Protein AF-A0AAV4TE01-F1 (afdb_monomer_lite)

Structure (mmCIF, N/CA/C/O backbone):
data_AF-A0AAV4TE01-F1
#
_entry.id   AF-A0AAV4TE01-F1
#
loop_
_atom_site.group_PDB
_atom_site.id
_atom_site.type_symbol
_atom_site.label_atom_id
_atom_site.label_alt_id
_atom_site.label_comp_id
_atom_site.label_asym_id
_atom_site.label_entity_id
_atom_site.label_seq_id
_atom_site.pdbx_PDB_ins_code
_atom_site.Cartn_x
_atom_site.Cartn_y
_atom_site.Cartn_z
_atom_site.occupancy
_atom_site.B_iso_or_equiv
_atom_site.auth_seq_id
_atom_site.auth_comp_id
_atom_site.auth_asym_id
_atom_site.auth_atom_id
_atom_site.pdbx_PDB_model_num
ATOM 1 N N . PHE A 1 1 ? 53.622 -9.277 -22.293 1.00 31.64 1 PHE A N 1
ATOM 2 C CA . PHE A 1 1 ? 53.081 -8.518 -23.433 1.00 31.64 1 PHE A CA 1
ATOM 3 C C . PHE A 1 1 ? 51.762 -9.163 -23.867 1.00 31.64 1 PHE A C 1
ATOM 5 O O . PHE A 1 1 ? 51.789 -10.304 -24.300 1.00 31.64 1 PHE A O 1
ATOM 12 N N . THR A 1 2 ? 50.654 -8.456 -23.579 1.00 30.91 2 THR A N 1
ATOM 13 C CA . THR A 1 2 ? 49.238 -8.576 -24.040 1.00 30.91 2 THR A CA 1
ATOM 14 C C . THR A 1 2 ? 48.597 -9.974 -24.109 1.00 30.91 2 THR A C 1
ATOM 16 O O . THR A 1 2 ? 48.911 -10.759 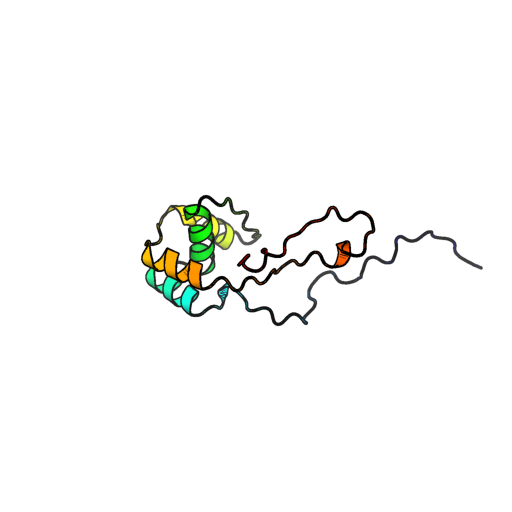-24.992 1.00 30.91 2 THR A O 1
ATOM 19 N N . SER A 1 3 ? 47.763 -10.392 -23.147 1.00 36.81 3 SER A N 1
ATOM 20 C CA . SER A 1 3 ? 46.343 -10.022 -22.919 1.00 36.81 3 SER A CA 1
ATOM 21 C C . SER A 1 3 ? 45.412 -10.303 -24.107 1.00 36.81 3 SER A C 1
ATOM 23 O O . SER A 1 3 ? 45.425 -9.579 -25.097 1.00 36.81 3 SER A O 1
ATOM 25 N N . GLY A 1 4 ? 44.538 -11.296 -23.948 1.00 35.44 4 GLY A N 1
ATOM 26 C CA . GLY A 1 4 ? 43.442 -11.598 -24.866 1.00 35.44 4 GLY A CA 1
ATOM 27 C C . GLY A 1 4 ? 42.292 -12.299 -24.144 1.00 35.44 4 GLY A C 1
ATOM 28 O O . GLY A 1 4 ? 41.831 -13.339 -24.594 1.00 35.44 4 GLY A O 1
ATOM 29 N N . ASN A 1 5 ? 41.866 -11.770 -22.991 1.00 38.50 5 ASN A N 1
ATOM 30 C CA . ASN A 1 5 ? 40.599 -12.170 -22.381 1.00 38.50 5 ASN A CA 1
ATOM 31 C C . ASN A 1 5 ? 39.474 -11.526 -23.195 1.00 38.50 5 ASN A C 1
ATOM 33 O O . ASN A 1 5 ? 39.319 -10.305 -23.174 1.00 38.50 5 ASN A O 1
ATOM 37 N N . ALA A 1 6 ? 38.697 -12.344 -23.904 1.00 45.34 6 ALA A N 1
ATOM 38 C CA . ALA A 1 6 ? 37.415 -11.946 -24.470 1.00 45.34 6 ALA A CA 1
ATOM 39 C C . ALA A 1 6 ? 36.446 -11.676 -23.308 1.00 45.34 6 ALA A C 1
ATOM 41 O O . ALA A 1 6 ? 35.725 -12.557 -22.845 1.00 45.34 6 ALA A O 1
ATOM 42 N N . GLY A 1 7 ? 36.526 -10.463 -22.763 1.00 32.06 7 GLY A N 1
ATOM 43 C CA . GLY A 1 7 ? 35.652 -9.996 -21.703 1.00 32.06 7 GLY A CA 1
ATOM 44 C C . GLY A 1 7 ? 34.227 -9.871 -22.222 1.00 32.06 7 GLY A C 1
ATOM 45 O O . GLY A 1 7 ? 33.987 -9.280 -23.276 1.00 32.06 7 GLY A O 1
ATOM 46 N N . PHE A 1 8 ? 33.276 -10.386 -21.443 1.00 34.91 8 PHE A N 1
ATOM 47 C CA . PHE A 1 8 ? 31.928 -9.830 -21.428 1.00 34.91 8 PHE A CA 1
ATOM 48 C C . PHE A 1 8 ? 32.036 -8.297 -21.439 1.00 34.91 8 PHE A C 1
ATOM 50 O O . PHE A 1 8 ? 32.900 -7.769 -20.727 1.00 34.91 8 PHE A O 1
ATOM 57 N N . PRO A 1 9 ? 31.207 -7.575 -22.223 1.00 37.50 9 PRO A N 1
ATOM 58 C CA . PRO A 1 9 ? 31.157 -6.126 -22.118 1.00 37.50 9 PRO A CA 1
ATOM 59 C C . PRO A 1 9 ? 30.936 -5.816 -20.647 1.00 37.50 9 PRO A C 1
ATOM 61 O O . PRO A 1 9 ? 30.023 -6.381 -20.041 1.00 37.50 9 PRO A O 1
ATOM 64 N N . GLN A 1 10 ? 31.868 -5.036 -20.097 1.00 38.72 10 GLN A N 1
ATOM 65 C CA . GLN A 1 10 ? 31.971 -4.671 -18.696 1.00 38.72 10 GLN A CA 1
ATOM 66 C C . GLN A 1 10 ? 30.570 -4.615 -18.099 1.00 38.72 10 GLN A C 1
ATOM 68 O O . GLN A 1 10 ? 29.747 -3.788 -18.504 1.00 38.72 10 GLN A O 1
ATOM 73 N N . VAL A 1 11 ? 30.283 -5.579 -17.217 1.00 40.78 11 VAL A N 1
ATOM 74 C CA . VAL A 1 11 ? 29.099 -5.547 -16.365 1.00 40.78 11 VAL A CA 1
ATOM 75 C C . VAL A 1 11 ? 29.031 -4.117 -15.868 1.00 40.78 11 VAL A C 1
ATOM 77 O O . VAL A 1 11 ? 30.028 -3.633 -15.337 1.00 40.78 11 VAL A O 1
ATOM 80 N N . CYS A 1 12 ? 27.934 -3.410 -16.145 1.00 34.47 12 CYS A N 1
ATOM 81 C CA . CYS A 1 12 ? 27.759 -2.061 -15.642 1.00 34.47 12 CYS A CA 1
ATOM 82 C C . CYS A 1 12 ? 27.907 -2.152 -14.120 1.00 34.47 12 CYS A C 1
ATOM 84 O O . CYS A 1 12 ? 27.007 -2.643 -13.436 1.00 34.47 12 CYS A O 1
ATOM 86 N N . GLU A 1 13 ? 29.083 -1.784 -13.613 1.00 35.44 13 GLU A N 1
ATOM 87 C CA . GLU A 1 13 ? 29.381 -1.714 -12.194 1.00 35.44 13 GLU A CA 1
ATOM 88 C C . GLU A 1 13 ? 28.459 -0.637 -11.632 1.00 35.44 13 GLU A C 1
ATOM 90 O O . GLU A 1 13 ? 28.649 0.561 -11.821 1.00 35.44 13 GLU A O 1
ATOM 95 N N . GLY A 1 14 ? 27.353 -1.105 -11.067 1.00 32.62 14 GLY A N 1
ATOM 96 C CA . GLY A 1 14 ? 26.236 -0.270 -10.657 1.00 32.62 14 GLY A CA 1
ATOM 97 C C . GLY A 1 14 ? 25.113 -1.097 -10.047 1.00 32.62 14 GLY A C 1
ATOM 98 O O . GLY A 1 14 ? 23.935 -0.828 -10.274 1.00 32.62 14 GLY A O 1
ATOM 99 N N . GLY A 1 15 ? 25.469 -2.133 -9.284 1.00 34.38 15 GLY A N 1
ATOM 100 C CA . GLY A 1 15 ? 24.595 -2.610 -8.225 1.00 34.38 15 GLY A CA 1
ATOM 101 C C . GLY A 1 15 ? 24.426 -1.499 -7.186 1.00 34.38 15 GLY A C 1
ATOM 102 O O . GLY A 1 15 ? 25.388 -0.824 -6.845 1.00 34.38 15 GLY A O 1
ATOM 103 N N . VAL A 1 16 ? 23.205 -1.357 -6.669 1.00 43.44 16 VAL A N 1
ATOM 104 C CA . VAL A 1 16 ? 22.854 -0.513 -5.514 1.00 43.44 16 VAL A CA 1
ATOM 105 C C . VAL A 1 16 ? 22.974 1.004 -5.757 1.00 43.44 16 VAL A C 1
ATOM 107 O O . VAL A 1 16 ? 24.009 1.619 -5.555 1.00 43.44 16 VAL A O 1
ATOM 110 N N . GLY A 1 17 ? 21.834 1.631 -6.071 1.00 42.22 17 GLY A N 1
ATOM 111 C CA . GLY A 1 17 ? 21.602 3.058 -5.817 1.00 42.22 17 GLY A CA 1
ATOM 112 C C . GLY A 1 17 ? 22.146 4.034 -6.862 1.00 42.22 17 GLY A C 1
ATOM 113 O O . GLY A 1 17 ? 23.125 4.720 -6.607 1.00 42.22 17 GLY A O 1
ATOM 114 N N . ASN A 1 18 ? 21.432 4.207 -7.978 1.00 39.19 18 ASN A N 1
ATOM 115 C CA . ASN A 1 18 ? 21.565 5.423 -8.789 1.00 39.19 18 ASN A CA 1
ATOM 116 C C . ASN A 1 18 ? 20.506 6.446 -8.355 1.00 39.19 18 ASN A C 1
ATOM 118 O O . ASN A 1 18 ? 19.304 6.181 -8.425 1.00 39.19 18 ASN A O 1
ATOM 122 N N . LYS A 1 19 ? 20.985 7.591 -7.859 1.00 43.69 19 LYS A N 1
ATOM 123 C CA . LYS A 1 19 ? 20.247 8.651 -7.158 1.00 43.69 19 LYS A CA 1
ATOM 124 C C . LYS A 1 19 ? 19.611 9.709 -8.076 1.00 43.69 19 LYS A C 1
ATOM 126 O O . LYS A 1 19 ? 19.272 10.771 -7.580 1.00 43.69 19 LYS A O 1
ATOM 131 N N . ASP A 1 20 ? 19.357 9.420 -9.353 1.00 44.75 20 ASP A N 1
ATOM 132 C CA . ASP A 1 20 ? 18.870 10.435 -10.310 1.00 44.75 20 ASP A CA 1
ATOM 133 C C . ASP A 1 20 ? 17.596 10.018 -11.057 1.00 44.75 20 ASP A C 1
ATOM 135 O O . ASP A 1 20 ? 17.502 10.041 -12.281 1.00 44.75 20 ASP A O 1
ATOM 139 N N . PHE A 1 21 ? 16.566 9.639 -10.305 1.00 52.00 21 PHE A N 1
ATOM 140 C CA . PHE A 1 21 ? 15.197 9.618 -10.811 1.00 52.00 21 PHE A CA 1
ATOM 141 C C . PHE A 1 21 ? 14.297 10.230 -9.742 1.00 52.00 21 PHE A C 1
ATOM 143 O O . PHE A 1 21 ? 13.885 9.532 -8.817 1.00 52.00 21 PHE A O 1
ATOM 150 N N . ASN A 1 22 ? 13.970 11.516 -9.879 1.00 56.25 22 ASN A N 1
ATOM 151 C CA . ASN A 1 22 ? 12.916 12.175 -9.104 1.00 56.25 22 ASN A CA 1
ATOM 152 C C . ASN A 1 22 ? 11.542 11.608 -9.512 1.00 56.25 22 ASN A C 1
ATOM 154 O O . ASN A 1 22 ? 10.748 12.252 -10.196 1.00 56.25 22 ASN A O 1
ATOM 158 N N . ARG A 1 23 ? 11.309 10.331 -9.202 1.00 59.81 23 ARG A N 1
ATOM 159 C CA . ARG A 1 23 ? 10.035 9.650 -9.408 1.00 59.81 23 ARG A CA 1
ATOM 160 C C . ARG A 1 23 ? 9.260 9.748 -8.101 1.00 59.81 23 ARG A C 1
ATOM 162 O O . ARG A 1 23 ? 9.821 9.373 -7.072 1.00 59.81 23 ARG A O 1
ATOM 169 N N . PRO A 1 24 ? 8.006 10.227 -8.127 1.00 65.81 24 PRO A N 1
ATOM 170 C CA . PRO A 1 24 ? 7.209 10.331 -6.916 1.00 65.81 24 PRO A CA 1
ATOM 171 C C . PRO A 1 24 ? 7.101 8.950 -6.272 1.00 65.81 24 PRO A C 1
ATOM 173 O O . PRO A 1 24 ? 6.785 7.965 -6.937 1.00 65.81 24 PRO A O 1
ATOM 176 N N . THR A 1 25 ? 7.402 8.851 -4.984 1.00 78.25 25 THR A N 1
ATOM 177 C CA . THR A 1 25 ? 7.219 7.600 -4.253 1.00 78.25 25 THR A CA 1
ATOM 178 C C . THR A 1 25 ? 5.720 7.378 -4.080 1.00 78.25 25 THR A C 1
ATOM 180 O O . THR A 1 25 ? 5.070 8.152 -3.388 1.00 78.25 25 THR A O 1
ATOM 183 N N . LEU A 1 26 ? 5.158 6.316 -4.674 1.00 81.81 26 LEU A N 1
ATOM 184 C CA . LEU A 1 26 ? 3.714 6.020 -4.571 1.00 81.81 26 LEU A CA 1
ATOM 185 C C . LEU A 1 26 ? 3.218 5.932 -3.123 1.00 81.81 26 LEU A C 1
ATOM 187 O O . LEU A 1 26 ? 2.069 6.248 -2.849 1.00 81.81 26 LEU A O 1
ATOM 191 N N . LEU A 1 27 ? 4.078 5.482 -2.208 1.00 85.38 27 LEU A N 1
ATOM 192 C CA . LEU A 1 27 ? 3.755 5.338 -0.788 1.00 85.38 27 LEU A CA 1
ATOM 193 C C . LEU A 1 27 ? 3.712 6.676 -0.036 1.00 85.38 27 LEU A C 1
ATOM 195 O O . LEU A 1 27 ? 3.187 6.718 1.071 1.00 85.38 27 LEU A O 1
ATOM 199 N N . GLU A 1 28 ? 4.257 7.744 -0.622 1.00 85.75 28 GLU A N 1
ATOM 200 C CA . GLU A 1 28 ? 4.314 9.071 -0.006 1.00 85.75 28 GLU A CA 1
ATOM 201 C C . GLU A 1 28 ? 3.138 9.972 -0.398 1.00 85.75 28 GLU A C 1
ATOM 203 O O . GLU A 1 28 ? 3.037 11.071 0.137 1.00 85.75 28 GLU A O 1
ATOM 208 N N . ASP A 1 29 ? 2.256 9.511 -1.291 1.00 86.69 29 ASP A N 1
ATOM 209 C CA . ASP A 1 29 ? 1.058 10.240 -1.711 1.00 86.69 29 ASP A CA 1
ATOM 210 C C . ASP A 1 29 ? 0.140 10.519 -0.508 1.00 86.69 29 ASP A C 1
ATOM 212 O O . ASP A 1 29 ? -0.312 9.592 0.173 1.00 86.69 29 ASP A O 1
ATOM 216 N N . ASP A 1 30 ? -0.146 11.798 -0.257 1.00 90.19 30 ASP A N 1
ATOM 217 C CA . ASP A 1 30 ? -0.959 12.246 0.875 1.00 90.19 30 ASP A CA 1
ATOM 218 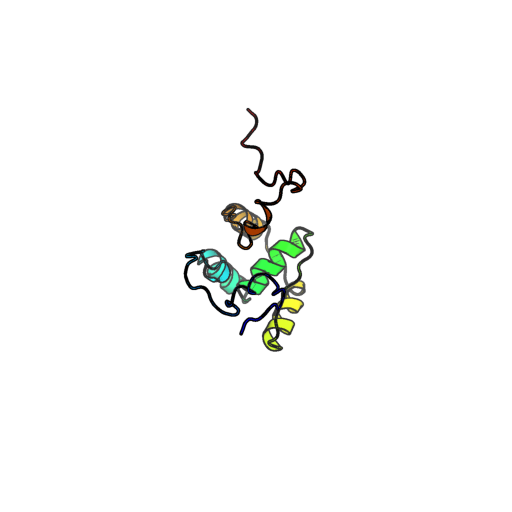C C . ASP A 1 30 ? -2.363 11.637 0.856 1.00 90.19 30 ASP A C 1
ATOM 220 O O . ASP A 1 30 ? -2.890 11.273 1.904 1.00 90.19 30 ASP A O 1
ATOM 224 N N . ARG A 1 31 ? -2.950 11.418 -0.326 1.00 88.06 31 ARG A N 1
ATOM 225 C CA . ARG A 1 31 ? -4.269 10.772 -0.446 1.00 88.06 31 ARG A CA 1
ATOM 226 C C . ARG A 1 31 ? -4.220 9.328 0.022 1.00 88.06 31 ARG A C 1
ATOM 228 O O . ARG A 1 31 ? -5.113 8.846 0.717 1.00 88.06 31 ARG A O 1
ATOM 235 N N . LEU A 1 32 ? -3.148 8.630 -0.347 1.00 91.19 32 LEU A N 1
ATOM 236 C CA . LEU A 1 32 ? -2.936 7.252 0.066 1.00 91.19 32 LEU A CA 1
ATOM 237 C C . LEU A 1 32 ? -2.694 7.164 1.575 1.00 91.19 32 LEU A C 1
ATOM 239 O O . LEU A 1 32 ? -3.174 6.222 2.201 1.00 91.19 32 LEU A O 1
ATOM 243 N N . LYS A 1 33 ? -2.000 8.147 2.161 1.00 93.12 33 LYS A N 1
ATOM 244 C CA . LYS A 1 33 ? -1.839 8.273 3.616 1.00 93.12 33 LYS A CA 1
ATOM 245 C C . LYS A 1 33 ? -3.177 8.524 4.312 1.00 93.12 33 LYS A C 1
ATOM 247 O O . LYS A 1 33 ? -3.487 7.816 5.263 1.00 93.12 33 LYS A O 1
ATOM 252 N N . SER A 1 34 ? -4.018 9.419 3.792 1.00 94.06 34 SER A N 1
ATOM 253 C CA . SER A 1 34 ? -5.364 9.647 4.338 1.00 94.06 34 SER A CA 1
ATOM 254 C C . SER A 1 34 ? -6.240 8.390 4.278 1.00 94.06 34 SER A C 1
ATOM 256 O O . SER A 1 34 ? -6.942 8.071 5.236 1.00 94.06 34 SER A O 1
ATOM 258 N N . LEU A 1 35 ? -6.175 7.620 3.187 1.00 94.56 35 LEU A N 1
ATOM 259 C CA . LEU A 1 35 ? -6.864 6.327 3.102 1.00 94.56 35 LEU A CA 1
ATOM 260 C C . LEU A 1 35 ? -6.268 5.294 4.067 1.00 94.56 35 LEU A C 1
ATOM 262 O O . LEU A 1 35 ? -7.003 4.552 4.714 1.00 94.56 35 LEU A O 1
ATOM 266 N N . ALA A 1 36 ? -4.946 5.246 4.196 1.00 94.50 36 ALA A N 1
ATOM 267 C CA . ALA A 1 36 ? -4.268 4.374 5.148 1.00 94.50 36 ALA A CA 1
ATOM 268 C C . ALA A 1 36 ? -4.741 4.648 6.590 1.00 94.50 36 ALA A C 1
ATOM 270 O O . ALA A 1 36 ? -5.096 3.708 7.304 1.00 94.50 36 ALA A O 1
ATOM 271 N N . GLU A 1 37 ? -4.866 5.919 6.974 1.00 95.81 37 GLU A N 1
ATOM 272 C CA . GLU A 1 37 ? -5.439 6.337 8.258 1.00 95.81 37 GLU A CA 1
ATOM 273 C C . GLU A 1 37 ? -6.911 5.921 8.396 1.00 95.81 37 GLU A C 1
ATOM 275 O O . GLU A 1 37 ? -7.267 5.257 9.372 1.00 95.81 37 GLU A O 1
ATOM 280 N N . LYS A 1 38 ? -7.752 6.211 7.389 1.00 96.12 38 LYS A N 1
ATOM 281 C CA . LYS A 1 38 ? -9.188 5.859 7.368 1.00 96.12 38 LYS A CA 1
ATOM 282 C C . LYS A 1 38 ? -9.439 4.374 7.638 1.00 96.12 38 LYS A C 1
ATOM 284 O O . LYS A 1 38 ? -10.373 4.027 8.356 1.00 96.12 38 LYS A O 1
ATOM 289 N N . TYR A 1 39 ? -8.615 3.496 7.072 1.00 95.56 39 TYR A N 1
ATOM 290 C CA . TYR A 1 39 ? -8.751 2.044 7.222 1.00 95.56 39 TYR A CA 1
ATOM 291 C C . TYR A 1 39 ? -7.880 1.457 8.341 1.00 95.56 39 TYR A C 1
ATOM 293 O O . TYR A 1 39 ? -7.934 0.248 8.578 1.00 95.56 39 TYR A O 1
ATOM 301 N N . SER A 1 40 ? -7.080 2.281 9.030 1.00 95.69 40 SER A N 1
ATOM 302 C CA . SER A 1 40 ? -6.076 1.832 10.007 1.00 95.69 40 SER A CA 1
ATOM 303 C C . SER A 1 40 ? -5.137 0.761 9.427 1.00 95.69 40 SER A C 1
ATOM 305 O O . SER A 1 40 ? -4.887 -0.285 10.033 1.00 95.69 40 SER A O 1
ATOM 307 N N . LYS A 1 41 ? -4.657 1.000 8.202 1.00 95.69 41 LYS A N 1
ATOM 308 C CA . LYS A 1 41 ? -3.739 0.133 7.445 1.00 95.69 41 LYS A CA 1
ATOM 309 C C . LYS A 1 41 ? -2.529 0.925 6.977 1.00 95.69 41 LYS A C 1
ATOM 311 O O . LYS A 1 41 ? -2.485 2.140 7.100 1.00 95.69 41 LYS A O 1
ATOM 316 N N . THR A 1 42 ? -1.530 0.243 6.426 1.00 94.12 42 THR A N 1
ATOM 317 C CA . THR A 1 42 ? -0.389 0.925 5.802 1.00 94.12 42 THR A CA 1
ATOM 318 C C . THR A 1 42 ? -0.709 1.334 4.356 1.00 94.12 42 THR A C 1
ATOM 320 O O . THR A 1 42 ? -1.491 0.654 3.684 1.00 94.12 42 THR A O 1
ATOM 323 N N . PRO A 1 43 ? -0.057 2.380 3.810 1.00 94.06 43 PRO A N 1
ATOM 324 C CA . PRO A 1 43 ? -0.198 2.760 2.399 1.00 94.06 43 PRO A CA 1
ATOM 325 C C . PRO A 1 43 ? 0.038 1.590 1.427 1.00 94.06 43 PRO A C 1
ATOM 327 O O . PRO A 1 43 ? -0.668 1.432 0.430 1.00 94.06 43 PRO A O 1
ATOM 330 N N . ALA A 1 44 ? 0.993 0.710 1.750 1.00 93.31 44 ALA A N 1
ATOM 331 C CA . ALA A 1 44 ? 1.281 -0.485 0.962 1.00 93.31 44 ALA A CA 1
ATOM 332 C C . ALA A 1 44 ? 0.098 -1.468 0.938 1.00 93.31 44 ALA A C 1
ATOM 334 O O . ALA A 1 44 ? -0.249 -1.984 -0.125 1.00 93.31 44 ALA A O 1
ATOM 335 N N . GLN A 1 45 ? -0.558 -1.691 2.081 1.00 95.31 45 GLN A N 1
ATOM 336 C CA . GLN A 1 45 ? -1.729 -2.564 2.170 1.00 95.31 45 GLN A CA 1
ATOM 337 C C . GLN A 1 45 ? -2.905 -2.031 1.348 1.00 95.31 45 GLN A C 1
ATOM 339 O O . GLN A 1 45 ? -3.560 -2.813 0.662 1.00 95.31 45 GLN A O 1
ATOM 344 N N . ILE A 1 46 ? -3.144 -0.714 1.363 1.00 95.62 46 ILE A N 1
ATOM 345 C CA . ILE A 1 46 ? -4.198 -0.082 0.554 1.00 95.62 46 ILE A CA 1
ATOM 346 C C . ILE A 1 46 ? -3.947 -0.307 -0.942 1.00 95.62 46 ILE A C 1
ATOM 348 O O . ILE A 1 46 ? -4.850 -0.744 -1.657 1.00 95.62 46 ILE A O 1
ATOM 352 N N . LEU A 1 47 ? -2.715 -0.090 -1.417 1.00 93.38 47 LEU A N 1
ATOM 353 C CA . LEU A 1 47 ? -2.362 -0.309 -2.826 1.00 93.38 47 LEU A CA 1
ATOM 354 C C . LEU A 1 47 ? -2.508 -1.772 -3.251 1.00 93.38 47 LEU A C 1
ATOM 356 O O . LEU A 1 47 ? -3.054 -2.059 -4.318 1.00 93.38 47 LEU A O 1
ATOM 360 N N . LEU A 1 48 ? -2.024 -2.701 -2.425 1.00 95.31 48 LEU A N 1
ATOM 361 C CA . LEU A 1 48 ? -2.143 -4.128 -2.708 1.00 95.31 48 LEU A CA 1
ATOM 362 C C . LEU A 1 48 ? -3.611 -4.559 -2.729 1.00 95.31 48 LEU A C 1
ATOM 364 O O . LEU A 1 48 ? -4.029 -5.245 -3.665 1.00 95.31 48 LEU A O 1
ATOM 368 N N . ARG A 1 49 ? -4.414 -4.094 -1.762 1.00 96.38 49 ARG A N 1
ATOM 369 C CA . ARG A 1 49 ? -5.849 -4.377 -1.728 1.00 96.38 49 ARG A CA 1
ATOM 370 C C . ARG A 1 49 ? -6.562 -3.838 -2.963 1.00 96.38 49 ARG A C 1
ATOM 372 O O . ARG A 1 49 ? -7.355 -4.562 -3.558 1.00 96.38 49 ARG A O 1
ATOM 379 N N . TYR A 1 50 ? -6.261 -2.609 -3.373 1.00 95.25 50 TYR A N 1
ATOM 380 C CA . TYR A 1 50 ? -6.839 -1.991 -4.567 1.00 95.25 50 TYR A CA 1
ATOM 381 C C . TYR A 1 50 ? -6.610 -2.832 -5.832 1.00 95.25 50 TYR A C 1
ATOM 383 O O . TYR A 1 50 ? -7.526 -3.012 -6.636 1.00 95.25 50 TYR A O 1
ATOM 391 N N . LEU A 1 51 ? -5.404 -3.374 -6.016 1.00 94.75 51 LEU A N 1
ATOM 392 C CA . LEU A 1 51 ? -5.084 -4.219 -7.169 1.00 94.75 51 LEU A CA 1
ATOM 393 C C . LEU A 1 51 ? -5.832 -5.556 -7.118 1.00 94.75 51 LEU A C 1
ATOM 395 O O . LEU A 1 51 ? -6.485 -5.930 -8.094 1.00 94.75 51 LEU A O 1
ATOM 399 N N . VAL A 1 52 ? -5.806 -6.230 -5.969 1.00 95.75 52 VAL A N 1
ATOM 400 C CA . VAL A 1 52 ? -6.477 -7.524 -5.779 1.00 95.75 52 VAL A CA 1
ATOM 401 C C . VAL A 1 52 ? -7.991 -7.400 -5.952 1.00 95.75 52 VAL A C 1
ATOM 403 O O . VAL A 1 52 ? -8.598 -8.214 -6.643 1.00 95.75 52 VAL A O 1
ATOM 406 N N . GLN A 1 53 ? -8.606 -6.349 -5.408 1.00 95.94 53 GLN A N 1
ATOM 407 C CA . GLN A 1 53 ? -10.048 -6.106 -5.525 1.00 95.94 53 GLN A CA 1
ATOM 408 C C . GLN A 1 53 ? -10.483 -5.813 -6.972 1.00 95.94 53 GLN A C 1
ATOM 410 O O . GLN A 1 53 ? -11.639 -6.024 -7.326 1.00 95.94 53 GLN A O 1
ATOM 415 N N . ARG A 1 54 ? -9.555 -5.388 -7.839 1.00 95.06 54 ARG A N 1
ATOM 416 C CA . ARG A 1 54 ? -9.769 -5.250 -9.290 1.00 95.06 54 ARG A CA 1
ATOM 417 C C . ARG A 1 54 ? -9.544 -6.546 -10.076 1.00 95.06 54 ARG A C 1
ATOM 419 O O . ARG A 1 54 ? -9.594 -6.512 -11.303 1.00 95.06 54 ARG A O 1
ATOM 426 N N . GLY A 1 55 ? -9.254 -7.657 -9.400 1.00 94.81 55 GLY A N 1
ATOM 427 C CA . GLY A 1 55 ? -8.921 -8.933 -10.031 1.00 94.81 55 GLY A CA 1
ATOM 428 C C . GLY A 1 55 ? -7.498 -8.994 -10.594 1.00 94.81 55 GLY A C 1
ATOM 429 O O . GLY A 1 55 ? -7.220 -9.830 -11.449 1.00 94.81 55 GLY A O 1
ATOM 430 N N . ILE A 1 56 ? -6.591 -8.112 -10.154 1.00 94.19 56 ILE A N 1
ATOM 431 C CA . ILE A 1 56 ? -5.188 -8.110 -10.585 1.00 94.19 56 ILE A CA 1
ATOM 432 C C . ILE A 1 56 ? -4.355 -8.874 -9.555 1.00 94.19 56 ILE A C 1
ATOM 434 O O . ILE A 1 56 ? -4.276 -8.478 -8.393 1.00 94.19 56 ILE A O 1
ATOM 438 N N . ALA A 1 57 ? -3.693 -9.947 -9.990 1.00 94.00 57 ALA A N 1
ATOM 439 C CA . ALA A 1 57 ? -2.740 -10.671 -9.155 1.00 94.00 57 ALA A CA 1
ATOM 440 C C . ALA A 1 57 ? -1.494 -9.809 -8.875 1.00 94.00 57 ALA A C 1
ATOM 442 O O . ALA A 1 57 ? -0.940 -9.183 -9.781 1.00 94.00 57 ALA A O 1
ATOM 443 N N . VAL A 1 58 ? -1.042 -9.787 -7.618 1.00 94.00 58 VAL A N 1
ATOM 444 C CA . VAL A 1 58 ? 0.097 -8.979 -7.152 1.00 94.00 58 VAL A CA 1
ATOM 445 C C . VAL A 1 58 ? 1.206 -9.856 -6.581 1.00 94.00 58 VAL A C 1
ATOM 447 O O . VAL A 1 58 ? 0.935 -10.882 -5.967 1.00 94.00 58 VAL A O 1
ATOM 450 N N . ILE A 1 59 ? 2.462 -9.432 -6.760 1.00 93.56 59 ILE A N 1
ATOM 451 C CA . ILE A 1 59 ? 3.654 -10.138 -6.261 1.00 93.56 59 ILE A CA 1
ATOM 452 C C . ILE A 1 59 ? 4.514 -9.149 -5.452 1.00 93.56 59 ILE A C 1
ATOM 454 O O . ILE A 1 59 ? 5.480 -8.588 -5.978 1.00 93.56 59 ILE A O 1
ATOM 458 N N . PRO A 1 60 ? 4.152 -8.851 -4.191 1.00 91.94 60 PRO A N 1
ATOM 459 C CA . PRO A 1 60 ? 4.917 -7.926 -3.365 1.00 91.94 60 PRO A CA 1
ATOM 460 C C . PRO A 1 60 ? 6.224 -8.569 -2.883 1.00 91.94 60 PRO A C 1
ATOM 462 O O . PRO A 1 60 ? 6.220 -9.583 -2.189 1.00 91.94 60 PRO A O 1
ATOM 465 N N . LYS A 1 61 ? 7.365 -7.955 -3.213 1.00 91.75 61 LYS A N 1
ATOM 466 C CA . LYS A 1 61 ? 8.685 -8.412 -2.755 1.00 91.75 61 LYS A CA 1
ATOM 467 C C . LYS A 1 61 ? 9.043 -7.789 -1.407 1.00 91.75 61 LYS A C 1
ATOM 469 O O . LYS A 1 61 ? 9.117 -6.569 -1.288 1.00 91.75 61 LYS A O 1
ATOM 474 N N . SER A 1 62 ? 9.363 -8.618 -0.417 1.00 92.94 62 SER A N 1
ATOM 475 C CA . SER A 1 62 ? 9.934 -8.187 0.864 1.00 92.94 62 SER A CA 1
ATOM 476 C C . SER A 1 62 ? 10.846 -9.270 1.439 1.00 92.94 62 SER A C 1
ATOM 478 O O . SER A 1 62 ? 10.589 -10.453 1.249 1.00 92.94 62 SER A O 1
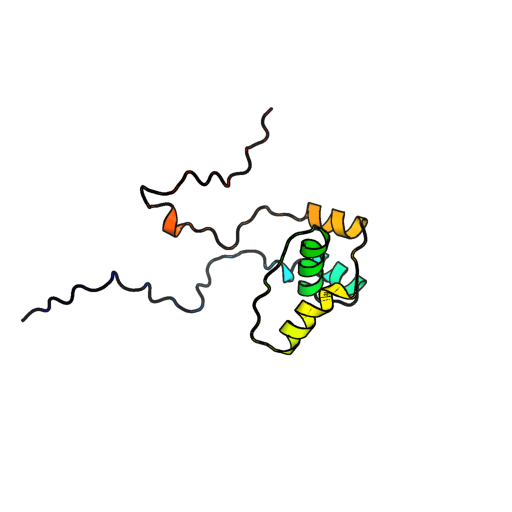ATOM 480 N N . SER A 1 63 ? 11.898 -8.860 2.147 1.00 93.94 63 SER A N 1
ATOM 481 C CA . SER A 1 63 ? 12.736 -9.724 2.994 1.00 93.94 63 SER A CA 1
ATOM 482 C C . SER A 1 63 ? 12.491 -9.498 4.490 1.00 93.94 63 SER A C 1
ATOM 484 O O . SER A 1 63 ? 13.024 -10.233 5.312 1.00 93.94 63 SER A O 1
ATOM 486 N N . HIS A 1 64 ? 11.705 -8.479 4.855 1.00 95.19 64 HIS A N 1
ATOM 487 C CA . HIS A 1 64 ? 11.363 -8.177 6.244 1.00 95.19 64 HIS A CA 1
ATOM 488 C C . HIS A 1 64 ? 10.118 -8.973 6.659 1.00 95.19 64 HIS A C 1
ATOM 490 O O . HIS A 1 64 ? 9.072 -8.765 6.030 1.00 95.19 64 HIS A O 1
ATOM 496 N N . PRO A 1 65 ? 10.194 -9.826 7.701 1.00 94.38 65 PRO A N 1
ATOM 497 C CA . PRO A 1 65 ? 9.083 -10.679 8.132 1.00 94.38 65 PRO A CA 1
ATOM 498 C C . PRO A 1 65 ? 7.794 -9.908 8.430 1.00 94.38 65 PRO A C 1
ATOM 500 O O . PRO A 1 65 ? 6.735 -10.269 7.928 1.00 94.38 65 PRO A O 1
ATOM 503 N N . GLU A 1 66 ? 7.896 -8.783 9.140 1.00 94.31 66 GLU A N 1
ATOM 504 C CA . GLU A 1 66 ? 6.750 -7.927 9.482 1.00 94.31 66 GLU A CA 1
ATOM 505 C C . GLU A 1 66 ? 6.008 -7.429 8.234 1.00 94.31 66 GLU A C 1
ATOM 507 O O . GLU A 1 66 ? 4.783 -7.465 8.161 1.00 94.31 66 GLU A O 1
ATOM 512 N N . ARG A 1 67 ? 6.751 -7.022 7.197 1.00 93.06 67 ARG A N 1
ATOM 513 C CA . ARG A 1 67 ? 6.166 -6.572 5.926 1.00 93.06 67 ARG A CA 1
ATOM 514 C C . ARG A 1 67 ? 5.564 -7.725 5.132 1.00 93.06 67 ARG A C 1
ATOM 516 O O . ARG A 1 67 ? 4.581 -7.520 4.432 1.00 93.06 67 ARG A O 1
ATOM 523 N N . ILE A 1 68 ? 6.147 -8.923 5.210 1.00 93.75 68 ILE A N 1
ATOM 524 C CA . ILE A 1 68 ? 5.581 -10.116 4.564 1.00 93.75 68 ILE A CA 1
ATOM 525 C C . ILE A 1 68 ? 4.214 -10.421 5.180 1.00 93.75 68 ILE A C 1
ATOM 527 O O . ILE A 1 68 ? 3.251 -10.590 4.437 1.00 93.75 68 ILE A O 1
ATOM 531 N N . GLN A 1 69 ? 4.114 -10.396 6.511 1.00 93.88 69 GLN A N 1
ATOM 532 C CA . GLN A 1 69 ? 2.847 -10.578 7.216 1.00 93.88 69 GLN A CA 1
ATOM 533 C C . GLN A 1 69 ? 1.829 -9.495 6.829 1.00 93.88 69 GLN A C 1
ATOM 535 O O . GLN A 1 69 ? 0.739 -9.812 6.360 1.00 93.88 69 GLN A O 1
ATOM 540 N N . GLN A 1 70 ? 2.222 -8.218 6.885 1.00 93.50 70 GLN A N 1
ATOM 541 C CA . GLN A 1 70 ? 1.351 -7.104 6.493 1.00 93.50 70 GLN A CA 1
ATOM 542 C C . GLN A 1 70 ? 0.850 -7.207 5.044 1.00 93.50 70 GLN A C 1
ATOM 544 O O . GLN A 1 70 ? -0.305 -6.879 4.777 1.00 93.50 70 GLN A O 1
ATOM 549 N N . ASN A 1 71 ? 1.693 -7.655 4.109 1.00 94.00 71 ASN A N 1
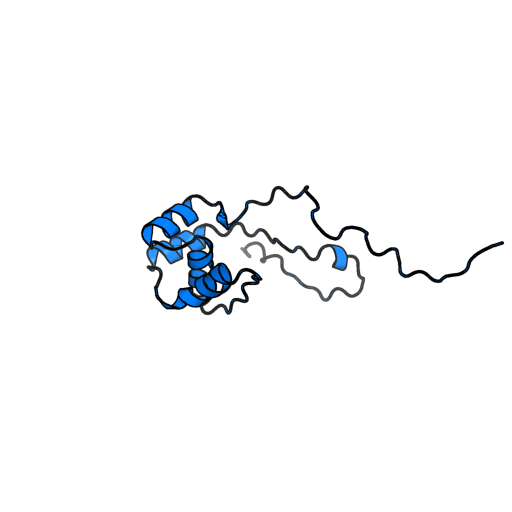ATOM 550 C CA . ASN A 1 71 ? 1.315 -7.828 2.705 1.00 94.00 71 ASN A CA 1
ATOM 551 C C . ASN A 1 71 ? 0.287 -8.951 2.501 1.00 94.00 71 ASN A C 1
ATOM 553 O O . ASN A 1 71 ? -0.464 -8.901 1.530 1.00 94.00 71 ASN A O 1
ATOM 557 N N . ILE A 1 72 ? 0.258 -9.951 3.386 1.00 93.31 72 ILE A N 1
ATOM 558 C CA . ILE A 1 72 ? -0.722 -11.045 3.358 1.00 93.31 72 ILE A CA 1
ATOM 559 C C . ILE A 1 72 ? -2.040 -10.601 4.004 1.00 93.31 72 ILE A C 1
ATOM 561 O O . ILE A 1 72 ? -3.108 -10.939 3.504 1.00 93.31 72 ILE A O 1
ATOM 565 N N . ASP A 1 73 ? -1.994 -9.758 5.038 1.00 94.00 73 ASP A N 1
ATOM 566 C CA . ASP A 1 73 ? -3.177 -9.276 5.774 1.00 94.00 73 ASP A CA 1
ATOM 567 C C . ASP A 1 73 ? -4.128 -8.368 4.959 1.00 94.00 73 ASP A C 1
ATOM 569 O O . ASP A 1 73 ? -5.122 -7.852 5.478 1.00 94.00 73 ASP A O 1
ATOM 573 N N . ILE A 1 74 ? -3.865 -8.183 3.662 1.00 95.88 74 ILE A N 1
ATOM 574 C CA . ILE A 1 74 ? -4.687 -7.401 2.729 1.00 95.88 74 ILE A CA 1
ATOM 575 C C . ILE A 1 74 ? -6.057 -8.029 2.443 1.00 95.88 74 ILE A C 1
ATOM 577 O O . ILE A 1 74 ? -6.937 -7.369 1.897 1.00 95.88 74 ILE A O 1
ATOM 581 N N . PHE A 1 75 ? -6.267 -9.299 2.789 1.00 94.31 75 PHE A N 1
ATOM 582 C CA . PHE A 1 75 ? -7.550 -9.977 2.579 1.00 94.31 75 PHE A CA 1
ATOM 583 C C . PHE A 1 75 ? -8.561 -9.729 3.706 1.00 94.31 75 PHE A C 1
ATOM 585 O O . PHE A 1 75 ? -9.742 -10.014 3.530 1.00 94.31 75 PHE A O 1
ATOM 592 N N . ASN A 1 76 ? -8.123 -9.133 4.819 1.00 94.38 76 ASN A N 1
ATOM 593 C CA . ASN A 1 76 ? -8.934 -8.931 6.024 1.00 94.38 76 ASN A CA 1
ATOM 594 C C . ASN A 1 76 ? -9.797 -7.654 5.992 1.00 94.38 76 ASN A C 1
ATOM 596 O O . ASN A 1 76 ? -10.433 -7.317 6.986 1.00 94.38 76 ASN A O 1
ATOM 600 N N . PHE A 1 77 ? -9.792 -6.902 4.889 1.00 95.00 77 PHE A N 1
ATOM 601 C CA . PHE A 1 77 ? -10.599 -5.693 4.721 1.00 95.00 77 PHE A CA 1
ATOM 602 C C . PHE A 1 77 ? -10.953 -5.472 3.249 1.00 95.00 77 PHE A C 1
ATOM 604 O O . PHE A 1 77 ? -10.353 -6.076 2.361 1.00 95.00 77 PHE A O 1
ATOM 611 N N . THR A 1 78 ? -11.907 -4.580 2.995 1.00 95.75 78 THR A N 1
ATOM 612 C CA . THR A 1 78 ? -12.377 -4.217 1.653 1.00 95.75 78 THR A CA 1
ATOM 613 C C . THR A 1 78 ? -12.414 -2.701 1.530 1.00 95.75 78 THR A C 1
ATOM 615 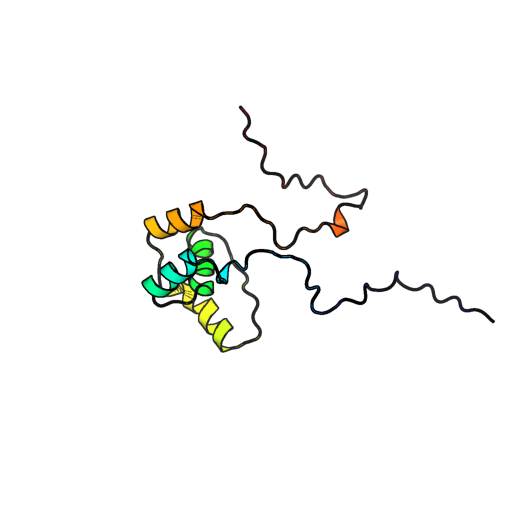O O . THR A 1 78 ? -12.773 -2.021 2.487 1.00 95.75 78 THR A O 1
ATOM 618 N N . LEU A 1 79 ? -12.035 -2.178 0.363 1.00 95.94 79 LEU A N 1
ATOM 619 C CA . LEU A 1 79 ? -12.142 -0.752 0.068 1.00 95.94 79 LEU A CA 1
ATOM 620 C C . LEU A 1 79 ? -13.543 -0.438 -0.455 1.00 95.94 79 LEU A C 1
ATOM 622 O O . LEU A 1 79 ? -14.070 -1.182 -1.285 1.00 95.94 79 LEU A O 1
ATOM 626 N N . MET A 1 80 ? -14.119 0.667 0.009 1.00 96.88 80 MET A N 1
ATOM 627 C CA . MET A 1 80 ? -15.392 1.185 -0.487 1.00 96.88 80 MET A CA 1
ATOM 628 C C . MET A 1 80 ? -15.279 1.622 -1.951 1.00 96.88 80 MET A C 1
ATOM 630 O O . MET A 1 80 ? -14.218 2.054 -2.407 1.00 96.88 80 MET A O 1
ATOM 634 N N . ASP A 1 81 ? -16.392 1.569 -2.682 1.00 95.69 81 ASP A N 1
ATOM 635 C CA . ASP A 1 81 ? -16.426 1.926 -4.106 1.00 95.69 81 ASP A CA 1
ATOM 636 C C . ASP A 1 81 ? -15.983 3.371 -4.378 1.00 95.69 81 ASP A C 1
ATOM 638 O O . ASP A 1 81 ? -15.407 3.663 -5.427 1.00 95.69 81 ASP A O 1
ATOM 642 N N . GLU A 1 82 ? -16.234 4.281 -3.438 1.00 95.06 82 GLU A N 1
ATOM 643 C CA . GLU A 1 82 ? -15.799 5.679 -3.503 1.00 95.06 82 GLU A CA 1
ATOM 644 C C . GLU A 1 82 ? -14.272 5.794 -3.450 1.00 95.06 82 GLU A C 1
ATOM 646 O O . GLU A 1 82 ? -13.668 6.397 -4.337 1.00 95.06 82 GLU A O 1
ATOM 651 N N . ASP A 1 83 ? -13.638 5.110 -2.497 1.00 94.56 83 ASP A N 1
ATOM 652 C CA . ASP A 1 83 ? -12.179 5.105 -2.341 1.00 94.56 83 ASP A CA 1
ATOM 653 C C . ASP A 1 83 ? -11.500 4.391 -3.524 1.00 94.56 83 ASP A C 1
ATOM 655 O O . ASP A 1 83 ? -10.447 4.804 -4.014 1.00 94.56 83 ASP A O 1
ATOM 659 N N . MET A 1 84 ? -12.139 3.345 -4.063 1.00 94.38 84 MET A N 1
ATOM 660 C CA . MET A 1 84 ? -11.694 2.680 -5.292 1.00 94.38 84 MET A CA 1
ATOM 661 C C . MET A 1 84 ? -11.723 3.631 -6.501 1.00 94.38 84 MET A C 1
ATOM 663 O O . MET A 1 84 ? -10.820 3.588 -7.346 1.00 94.38 84 MET A O 1
ATOM 667 N N . LYS A 1 85 ? -12.742 4.498 -6.605 1.00 93.31 85 LYS A N 1
ATOM 668 C CA . LYS A 1 85 ? -12.828 5.530 -7.655 1.00 93.31 85 LYS A CA 1
ATOM 669 C C . LYS A 1 85 ? -11.768 6.614 -7.459 1.00 93.31 85 LYS A C 1
ATOM 671 O O . LYS A 1 85 ? -11.137 7.013 -8.442 1.00 93.31 85 LYS A O 1
ATOM 676 N N . GLU A 1 86 ? -11.531 7.042 -6.223 1.00 91.06 86 GLU A N 1
ATOM 677 C CA . GLU A 1 86 ? -10.496 8.021 -5.886 1.00 91.06 86 GLU A CA 1
ATOM 678 C C . GLU A 1 86 ? -9.099 7.522 -6.286 1.00 91.06 86 GLU A C 1
ATOM 680 O O . GLU A 1 86 ? -8.386 8.192 -7.043 1.00 91.06 86 GLU A O 1
ATOM 685 N N . LEU A 1 87 ? -8.738 6.296 -5.898 1.00 90.38 87 LEU A N 1
ATOM 686 C CA . LEU A 1 87 ? -7.462 5.675 -6.270 1.00 90.38 87 LEU A CA 1
ATOM 687 C C . LEU A 1 87 ? -7.304 5.526 -7.790 1.00 90.38 87 LEU A C 1
ATOM 689 O O . LEU A 1 87 ? -6.215 5.726 -8.333 1.00 90.38 87 LEU A O 1
ATOM 693 N N . LYS A 1 88 ? -8.391 5.229 -8.510 1.00 89.25 88 LYS A N 1
ATOM 694 C CA . LYS A 1 88 ? -8.378 5.135 -9.978 1.00 89.25 88 LYS A CA 1
ATOM 695 C C . LYS A 1 88 ? -8.067 6.478 -10.647 1.00 89.25 88 LYS A C 1
ATOM 697 O O . LYS A 1 88 ? -7.366 6.494 -11.660 1.00 89.25 88 LYS A O 1
ATOM 702 N N . SER A 1 89 ? -8.574 7.583 -10.098 1.00 85.56 89 SER A N 1
ATOM 703 C CA . SER A 1 89 ? -8.352 8.937 -10.631 1.00 85.56 89 SER A CA 1
ATOM 704 C C . SER A 1 89 ? -6.894 9.406 -10.524 1.00 85.56 89 SER A C 1
ATOM 706 O O . SER A 1 89 ? -6.466 10.272 -11.282 1.00 85.56 89 SER A O 1
ATOM 708 N N . THR A 1 90 ? -6.113 8.779 -9.643 1.00 74.00 90 THR A N 1
ATOM 709 C CA . THR A 1 90 ? -4.743 9.187 -9.291 1.00 74.00 90 THR A CA 1
ATOM 710 C C . THR A 1 90 ? -3.676 8.483 -10.156 1.00 74.00 90 THR A C 1
ATOM 712 O O . THR A 1 90 ? -2.472 8.596 -9.938 1.00 74.00 90 THR A O 1
ATOM 715 N N . ALA A 1 91 ? -4.088 7.756 -11.200 1.00 74.88 91 ALA A N 1
ATOM 716 C CA . ALA A 1 91 ? -3.170 7.040 -12.083 1.00 74.88 91 ALA A CA 1
ATOM 717 C C . ALA A 1 91 ? -2.337 7.996 -12.968 1.00 74.88 91 ALA A C 1
ATOM 719 O O . ALA A 1 91 ? -2.772 8.397 -14.046 1.00 74.88 91 ALA A O 1
ATOM 720 N N . SER A 1 92 ? -1.094 8.277 -12.560 1.00 71.44 92 SER A N 1
ATOM 721 C CA . SER A 1 92 ? -0.155 9.179 -13.255 1.00 71.44 92 SER A CA 1
ATOM 722 C C . SER A 1 92 ? 0.351 8.675 -14.615 1.00 71.44 92 SER A C 1
ATOM 724 O O . SER A 1 92 ? 0.969 9.422 -15.367 1.00 71.44 92 SER A O 1
ATOM 726 N N . GLY A 1 93 ? 0.128 7.398 -14.947 1.00 76.44 93 GLY A N 1
ATOM 727 C CA . GLY A 1 93 ? 0.613 6.786 -16.192 1.00 76.44 93 GLY A CA 1
ATOM 728 C C . GLY A 1 93 ? 2.133 6.582 -16.253 1.00 76.44 93 GLY A C 1
ATOM 729 O O . GLY A 1 93 ? 2.641 6.103 -17.265 1.00 76.44 93 GLY A O 1
ATOM 730 N N . VAL A 1 94 ? 2.857 6.902 -15.178 1.00 78.62 94 VAL A N 1
ATOM 731 C CA . VAL A 1 94 ? 4.314 6.761 -15.090 1.00 78.62 94 VAL A CA 1
ATOM 732 C C . VAL A 1 94 ? 4.706 5.288 -14.957 1.00 78.62 94 VAL A C 1
ATOM 734 O O . VAL A 1 94 ? 4.140 4.540 -14.159 1.00 78.62 94 VAL A O 1
ATOM 737 N N . ARG A 1 95 ? 5.728 4.871 -15.713 1.00 76.25 95 ARG A N 1
ATOM 738 C CA . ARG A 1 95 ? 6.329 3.533 -15.630 1.00 76.25 95 ARG A CA 1
ATOM 739 C C . ARG A 1 95 ? 7.616 3.581 -14.802 1.00 76.25 95 ARG A C 1
ATOM 741 O O . ARG A 1 95 ? 8.575 4.245 -15.183 1.00 76.25 95 ARG A O 1
ATOM 748 N N . TYR A 1 96 ? 7.664 2.836 -13.697 1.00 77.69 96 TYR A N 1
ATOM 749 C CA . TYR A 1 96 ? 8.852 2.760 -12.826 1.00 77.69 96 TYR A CA 1
ATOM 750 C C . TYR A 1 96 ? 9.980 1.887 -13.394 1.00 77.69 96 TYR A C 1
ATOM 752 O O . TYR A 1 96 ? 11.146 2.094 -13.074 1.00 77.69 96 TYR A O 1
ATOM 760 N N . THR A 1 97 ? 9.672 0.937 -14.271 1.00 75.06 97 THR A N 1
ATOM 761 C CA . THR A 1 97 ? 10.670 0.103 -14.957 1.00 75.06 97 THR A CA 1
ATOM 762 C C . THR A 1 97 ? 10.531 0.278 -16.466 1.00 75.06 97 THR A C 1
ATOM 764 O O . THR A 1 97 ? 9.978 -0.587 -17.155 1.00 75.06 97 THR A O 1
ATOM 767 N N . PRO A 1 98 ? 10.934 1.440 -17.009 1.00 68.25 98 PRO A N 1
ATOM 768 C CA . PRO A 1 98 ? 11.019 1.597 -18.446 1.00 68.25 98 PRO A CA 1
ATOM 769 C C . PRO A 1 98 ? 12.199 0.721 -18.899 1.00 68.25 98 PRO A C 1
ATOM 771 O O . PRO A 1 98 ? 13.338 0.939 -18.496 1.00 68.25 98 PRO A O 1
ATOM 774 N N . PHE A 1 99 ? 11.925 -0.362 -19.634 1.00 67.38 99 PHE A N 1
ATOM 775 C CA . PHE A 1 99 ? 12.948 -1.295 -20.139 1.00 67.38 99 PHE A CA 1
ATOM 776 C C . PHE A 1 99 ? 13.714 -0.655 -21.311 1.00 67.38 99 PHE A C 1
ATOM 778 O O . PHE A 1 99 ? 13.797 -1.202 -22.410 1.00 67.38 99 PHE A O 1
ATOM 785 N N . ASP A 1 100 ? 14.235 0.551 -21.089 1.00 67.56 100 ASP A N 1
ATOM 786 C CA . ASP A 1 100 ? 14.770 1.417 -22.133 1.00 67.56 100 ASP A CA 1
ATOM 787 C C . ASP A 1 100 ? 16.050 0.868 -22.745 1.00 67.56 100 ASP A C 1
ATOM 789 O O . ASP A 1 100 ? 16.267 1.006 -23.945 1.00 67.56 100 ASP A O 1
ATOM 793 N N . PHE A 1 101 ? 16.821 0.137 -21.945 1.00 65.06 101 PHE A N 1
ATOM 794 C CA . PHE A 1 101 ? 18.019 -0.569 -22.376 1.00 65.06 101 PHE A CA 1
ATOM 795 C C . PHE A 1 101 ? 17.756 -1.581 -23.509 1.00 65.06 101 PHE A C 1
ATOM 797 O O . PHE A 1 101 ? 18.625 -1.801 -24.346 1.00 65.06 101 PHE A O 1
ATOM 804 N N . TRP A 1 102 ? 16.552 -2.165 -23.594 1.00 57.53 102 TRP A N 1
ATOM 805 C CA . TRP A 1 102 ? 16.231 -3.149 -24.635 1.00 57.53 102 TRP A CA 1
ATOM 806 C C . TRP A 1 102 ? 15.653 -2.538 -25.922 1.00 57.53 102 TRP A C 1
ATOM 808 O O . TRP A 1 102 ? 15.646 -3.197 -26.965 1.00 57.53 102 TRP A O 1
ATOM 818 N N . LYS A 1 103 ? 15.240 -1.260 -25.891 1.00 58.03 103 LYS A N 1
ATOM 819 C CA . LYS A 1 103 ? 14.690 -0.549 -27.062 1.00 58.03 103 LYS A CA 1
ATOM 820 C C . LYS A 1 103 ? 15.689 -0.398 -28.217 1.00 58.03 103 LYS A C 1
ATOM 822 O O . LYS A 1 103 ? 15.269 -0.167 -29.342 1.00 58.03 103 LYS A O 1
ATOM 827 N N . ALA A 1 104 ? 16.988 -0.550 -27.959 1.00 56.53 104 ALA A N 1
ATOM 828 C CA . ALA A 1 104 ? 18.040 -0.436 -28.970 1.00 56.53 104 ALA A CA 1
ATOM 829 C C . ALA A 1 104 ? 18.260 -1.717 -29.805 1.00 56.53 104 ALA A C 1
ATOM 831 O O . ALA A 1 104 ? 19.052 -1.704 -30.748 1.00 56.53 104 ALA A O 1
ATOM 832 N N . SER A 1 105 ? 17.591 -2.834 -29.486 1.00 54.50 105 SER A N 1
ATOM 833 C CA . SER A 1 105 ? 17.754 -4.083 -30.240 1.00 54.50 105 SER A CA 1
ATOM 834 C C . SER A 1 105 ? 16.850 -4.130 -31.483 1.00 54.50 105 SER A C 1
ATOM 836 O O . SER A 1 105 ? 15.652 -3.853 -31.419 1.00 54.50 105 SER A O 1
ATOM 838 N N . LYS A 1 106 ? 17.417 -4.533 -32.632 1.00 55.94 106 LYS A N 1
ATOM 839 C CA . LYS A 1 106 ? 16.713 -4.640 -33.933 1.00 55.94 106 LYS A CA 1
ATOM 840 C C . LYS A 1 106 ? 15.552 -5.650 -33.944 1.00 55.94 106 LYS A C 1
ATOM 842 O O . LYS A 1 106 ? 14.802 -5.688 -34.909 1.00 55.94 106 LYS A O 1
ATOM 847 N N . ASN A 1 107 ? 15.422 -6.452 -32.888 1.00 57.56 107 ASN A N 1
ATOM 848 C CA . ASN A 1 107 ? 14.436 -7.521 -32.742 1.00 57.56 107 ASN A CA 1
ATOM 849 C C . ASN A 1 107 ? 13.439 -7.249 -31.610 1.00 57.56 107 ASN A C 1
ATOM 851 O O . ASN A 1 107 ? 12.841 -8.187 -31.083 1.00 57.56 107 ASN A O 1
ATOM 855 N N . THR A 1 108 ? 13.261 -5.984 -31.215 1.00 55.91 108 THR A N 1
ATOM 856 C CA . THR A 1 108 ? 12.142 -5.639 -30.341 1.00 55.91 108 THR A CA 1
ATOM 857 C C . THR A 1 108 ? 10.842 -6.002 -31.080 1.00 55.91 108 THR A C 1
ATOM 859 O O . THR A 1 108 ? 10.545 -5.403 -32.114 1.00 55.91 108 THR A O 1
ATOM 862 N N . PRO A 1 109 ? 10.057 -7.002 -30.617 1.00 49.97 109 PRO A N 1
ATOM 863 C CA . PRO A 1 109 ? 8.698 -7.160 -31.095 1.00 49.97 109 PRO A CA 1
ATOM 864 C C . PRO A 1 109 ? 8.026 -5.819 -30.842 1.00 49.97 109 PRO A C 1
ATOM 866 O O . PRO A 1 109 ? 8.354 -5.157 -29.860 1.00 49.97 109 PRO A O 1
ATOM 869 N N . ASN A 1 110 ? 7.149 -5.388 -31.741 1.00 47.03 110 ASN A N 1
ATOM 870 C CA . ASN A 1 110 ? 6.474 -4.098 -31.664 1.00 47.03 110 ASN A CA 1
ATOM 871 C C . ASN A 1 110 ? 5.609 -4.034 -30.390 1.00 47.03 110 ASN A C 1
ATOM 873 O O . ASN A 1 110 ? 4.404 -4.272 -30.398 1.00 47.03 110 ASN A O 1
ATOM 877 N N . ILE A 1 111 ? 6.245 -3.774 -29.252 1.00 54.53 111 ILE A N 1
ATOM 878 C CA . ILE A 1 111 ? 5.623 -3.632 -27.951 1.00 54.53 111 ILE A CA 1
ATOM 879 C C . ILE A 1 111 ? 5.093 -2.204 -27.877 1.00 54.53 111 ILE A C 1
ATOM 881 O O . ILE A 1 111 ? 5.637 -1.332 -27.197 1.00 54.53 111 ILE A O 1
ATOM 885 N N . HIS A 1 112 ? 4.025 -1.961 -28.639 1.00 53.53 112 HIS A N 1
ATOM 886 C CA . HIS A 1 112 ? 3.213 -0.755 -28.565 1.00 53.53 112 HIS A CA 1
ATOM 887 C C . HIS A 1 112 ? 2.536 -0.693 -27.187 1.00 53.53 112 HIS A C 1
ATOM 889 O O . HIS A 1 112 ? 1.387 -1.077 -27.007 1.00 53.53 112 HIS A O 1
ATOM 895 N N . PHE A 1 113 ? 3.280 -0.226 -26.184 1.00 56.28 113 PHE A N 1
ATOM 896 C CA . PHE A 1 113 ? 2.772 0.048 -24.836 1.00 56.28 113 PHE A CA 1
ATOM 897 C C . PHE A 1 113 ? 2.366 1.515 -24.646 1.00 56.28 113 PHE A C 1
ATOM 899 O O . PHE A 1 113 ? 1.953 1.906 -23.553 1.00 56.28 113 PHE A O 1
ATOM 906 N N . MET A 1 114 ? 2.471 2.340 -25.693 1.00 45.22 114 MET A N 1
ATOM 907 C CA . MET A 1 114 ? 1.783 3.626 -25.730 1.00 45.22 114 MET A CA 1
ATOM 908 C C . MET A 1 114 ? 0.288 3.332 -25.752 1.00 45.22 114 MET A C 1
ATOM 910 O O . MET A 1 114 ? -0.195 2.639 -26.646 1.00 45.22 114 MET A 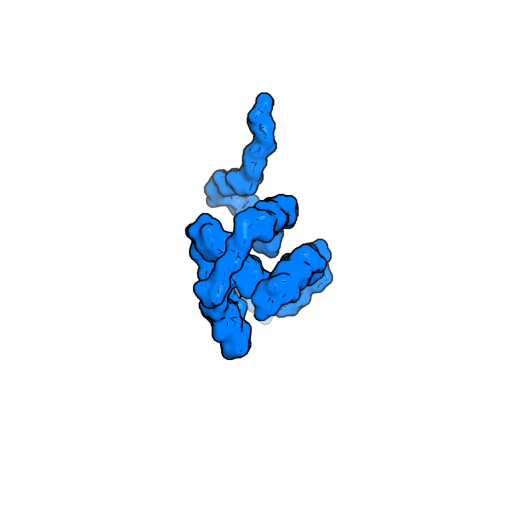O 1
ATOM 914 N N . ARG A 1 115 ? -0.450 3.848 -24.759 1.00 40.91 115 ARG A N 1
ATOM 915 C CA . ARG A 1 115 ? -1.906 3.952 -24.894 1.00 40.91 115 ARG A CA 1
ATOM 916 C C . ARG A 1 115 ? -2.156 4.617 -26.248 1.00 40.91 115 ARG A C 1
ATOM 918 O O . ARG A 1 115 ? -1.523 5.653 -26.479 1.00 40.91 115 ARG A O 1
ATOM 925 N N . PRO A 1 116 ? -3.017 4.075 -27.127 1.00 36.94 116 PRO A N 1
ATOM 926 C CA . PRO A 1 116 ? -3.422 4.841 -28.288 1.00 36.94 116 PRO A CA 1
ATOM 927 C C . PRO A 1 116 ? -3.938 6.179 -27.757 1.00 36.94 116 PRO A C 1
ATOM 929 O O . PRO A 1 116 ? -4.817 6.223 -26.888 1.00 36.94 116 PRO A O 1
ATOM 932 N N . SER A 1 117 ? -3.308 7.268 -28.201 1.00 38.47 117 SER A N 1
ATOM 933 C CA . SER A 1 117 ? -3.909 8.589 -28.110 1.00 38.47 117 SER A CA 1
ATOM 934 C C . SER A 1 117 ? -5.326 8.432 -28.634 1.00 38.47 117 SER A C 1
ATOM 936 O O . SER A 1 117 ? -5.495 7.847 -29.703 1.00 38.47 117 SER A O 1
ATOM 938 N N . LYS A 1 118 ? -6.307 8.854 -27.827 1.00 40.69 118 LYS A N 1
ATOM 939 C CA . LYS A 1 118 ? -7.738 8.847 -28.143 1.00 40.69 118 LYS A CA 1
ATOM 940 C C . LYS A 1 118 ? -7.941 8.946 -29.656 1.00 40.69 118 LYS A C 1
ATOM 942 O O . LYS A 1 118 ? -7.632 9.979 -30.239 1.00 40.69 118 LYS A O 1
ATOM 947 N N . VAL A 1 119 ? -8.402 7.850 -30.253 1.00 35.50 119 VAL A N 1
ATOM 948 C CA . VAL A 1 119 ? -8.961 7.872 -31.599 1.00 35.50 119 VAL A CA 1
ATOM 949 C C . VAL A 1 119 ? -10.229 8.713 -31.480 1.00 35.50 119 VAL A C 1
ATOM 951 O O . VAL A 1 119 ? -11.184 8.293 -30.827 1.00 35.50 119 VAL A O 1
ATOM 954 N N . PHE A 1 120 ? -10.164 9.930 -32.008 1.00 35.75 120 PHE A N 1
ATOM 955 C CA . PHE A 1 120 ? -11.300 10.684 -32.515 1.00 35.75 120 PHE A CA 1
ATOM 956 C C . PHE A 1 120 ? -11.050 10.885 -34.004 1.00 35.75 120 PHE A C 1
ATOM 958 O O . PHE A 1 120 ? -9.873 11.144 -34.351 1.00 35.75 120 PHE A O 1
#

pLDDT: mean 73.71, std 23.44, range [30.91, 96.88]

Foldseek 3Di:
DDDDPPDDPPPPPDDDDDPPDPDDDQQPDVLLVVVCVVVVAGSLLVVLLLCVVVVHDDDDDDPDPVVVVSSVCSVVDHDDPVSSVVVVVPCPVDDPCPVVVCVPDPPPDPPCPPDPDDDD

Sequence (120 aa):
FTSGNAGFPQVCEGGVGNKDFNRPTLLEDDRLKSLAEKYSKTPAQILLRYLVQRGIAVIPKSSHPERIQQNIDIFNFTLMDEDMKELKSTASGVRYTPFDFWKASKNTPNIHFMRPSKVF

InterPro domains:
  IPR018170 Aldo/keto reductase, conserved site [PS00063] (59-74)
  IPR020471 Aldo-keto reductase [PTHR43827] (22-104)
  IPR023210 NADP-dependent oxidoreductase domain [PF00248] (25-89)
  IPR036812 NAD(P)-dependent oxidoreductase domain superfamily [G3DSA:3.20.20.100] (6-113)
  IPR036812 NAD(P)-dependent oxidoreductase domain superfamily [SSF51430] (17-105)

Organism: Caerostris extrusa (NCBI:txid172846)

Secondary structure (DSSP, 8-state):
--------S---S--S---------GGG-HHHHHHHHHHTS-HHHHHHHHHHHTT---------HHHHHHHHGGGG----HHHHHHHHHT-----S---GGGTTSTT------SPPP---

Radius of gyration: 20.44 Å; chains: 1; bounding box: 70×24×44 Å